Protein AF-A0A2H0QB17-F1 (afdb_monomer)

Foldseek 3Di:
DDPPPDPDAFDFDDFQADPQQVVDDCADDQFGLSLLSSLLSLQQQLAEAVVSNVVSLVSSLVSRCVRDNNVVSVVSSVVVVVQVVDPDDDPCRARNSRRVDHDDRHQHDPVSLVNSLVSHDCVNCVVNSVSNVVSNVVSVVVND

Mean predicted aligned error: 5.19 Å

Secondary structure (DSSP, 8-state):
-------PPPPP-------SSTTS-SEETTEE-HHHHHHHHHHHHH---HHHHHHHHHHHHHHHHHHS-HHHHHHHHHHHHHHHH-SSPPTT--TTGGGT-SS---PPPHHHHHHHHHH--GGGGTT-GGGHHHHHHHHHHHH-

Sequence (144 aa):
MSFSASAESRIFTRAFKTDICTAWPDRLGQYDWSHCCVEHDLYLWAGGEFSQKKAANQRLHACVEKASTKFMADLMVFGIELGGRSPIRLRDKKFANAWGETNTDTKLTEDELFQLIDSLEPSQLAGYEQLMVPFINNLKKINQ

pLDDT: mean 89.37, std 11.91, range [35.5, 98.69]

Solvent-accessible surface area (backbone atoms only — not comparable to full-atom values): 8362 Å² total; per-residue (Å²): 135,82,80,77,78,71,82,78,75,73,64,83,72,41,77,79,76,69,80,43,34,77,99,48,77,44,55,60,92,92,28,59,38,34,69,33,29,42,55,35,44,52,48,30,28,66,39,26,33,60,71,51,57,56,49,35,52,51,50,32,28,58,42,26,26,72,41,59,37,60,68,58,15,55,52,50,50,51,48,51,57,51,50,72,69,43,91,68,75,65,83,86,74,38,50,22,29,25,55,72,50,75,80,62,73,44,71,58,49,73,68,38,50,48,52,54,61,73,62,61,54,64,79,66,33,69,97,47,55,82,50,53,62,61,48,54,54,49,53,54,61,78,58,108

Structure (mmCIF, N/CA/C/O backbone):
data_AF-A0A2H0QB17-F1
#
_entry.id   AF-A0A2H0QB17-F1
#
loop_
_atom_site.group_PDB
_atom_site.id
_atom_site.type_symbol
_atom_site.label_atom_id
_atom_site.label_alt_id
_atom_site.label_comp_id
_atom_site.label_asym_id
_atom_site.label_entity_id
_atom_site.label_seq_id
_atom_site.pdbx_PDB_ins_code
_atom_site.Cartn_x
_atom_site.Cartn_y
_atom_site.Cartn_z
_atom_site.occupancy
_atom_site.B_iso_or_equiv
_atom_site.auth_seq_id
_atom_site.auth_comp_id
_atom_site.auth_asym_id
_atom_site.auth_atom_id
_atom_site.pdbx_PDB_model_num
ATOM 1 N N . MET A 1 1 ? -21.717 10.031 39.242 1.00 35.50 1 MET A N 1
ATOM 2 C CA . MET A 1 1 ? -21.280 8.770 38.612 1.00 35.50 1 MET A CA 1
ATOM 3 C C . MET A 1 1 ? -20.800 9.133 37.222 1.00 35.50 1 MET A C 1
ATOM 5 O O . MET A 1 1 ? -21.623 9.428 36.368 1.00 35.50 1 MET A O 1
ATOM 9 N N . SER A 1 2 ? -19.488 9.271 37.043 1.00 37.69 2 SER A N 1
ATOM 10 C CA . SER A 1 2 ? -18.909 9.584 35.736 1.00 37.69 2 SER A CA 1
ATOM 11 C C . SER A 1 2 ? -18.824 8.287 34.945 1.00 37.69 2 SER A C 1
ATOM 13 O O . SER A 1 2 ? -18.075 7.391 35.325 1.00 37.69 2 SER A O 1
ATOM 15 N N . PHE A 1 3 ? -19.615 8.169 33.882 1.00 45.38 3 PHE A N 1
ATOM 16 C CA . PHE A 1 3 ? -19.394 7.139 32.877 1.00 45.38 3 PHE A CA 1
ATOM 17 C C . PHE A 1 3 ? -18.103 7.503 32.145 1.00 45.38 3 PHE A C 1
ATOM 19 O O . PHE A 1 3 ? -18.056 8.473 31.392 1.00 45.38 3 PHE A O 1
ATOM 26 N N . SER A 1 4 ? -17.035 6.763 32.435 1.00 48.47 4 SER A N 1
ATOM 27 C CA . SER A 1 4 ? -15.855 6.744 31.581 1.00 48.47 4 SER A CA 1
ATOM 28 C C . SER A 1 4 ? -16.295 6.115 30.264 1.00 48.47 4 SER A C 1
ATOM 30 O O . SER A 1 4 ? -16.629 4.932 30.241 1.00 48.47 4 SER A O 1
ATOM 32 N N . ALA A 1 5 ? -16.367 6.906 29.195 1.00 46.75 5 ALA A N 1
ATOM 33 C CA . ALA A 1 5 ? -16.560 6.374 27.857 1.00 46.75 5 ALA A CA 1
ATOM 34 C C . ALA A 1 5 ? -15.322 5.535 27.518 1.00 46.75 5 ALA A C 1
ATOM 36 O O . ALA A 1 5 ? -14.257 6.075 27.224 1.00 46.75 5 ALA A O 1
ATOM 37 N N . SER A 1 6 ? -15.439 4.212 27.631 1.00 55.25 6 SER A N 1
ATOM 38 C CA . SER A 1 6 ? -14.534 3.313 26.922 1.00 55.25 6 SER A CA 1
ATOM 39 C C . SER A 1 6 ? -14.709 3.623 25.442 1.00 55.25 6 SER A C 1
ATOM 41 O O . SER A 1 6 ? -15.840 3.620 24.964 1.00 55.25 6 SER A O 1
ATOM 43 N N . ALA A 1 7 ? -13.630 3.948 24.734 1.00 61.06 7 ALA A N 1
ATOM 44 C CA . ALA A 1 7 ? -13.696 4.108 23.289 1.00 61.06 7 ALA A CA 1
ATOM 45 C C . ALA A 1 7 ? -14.229 2.797 22.686 1.00 61.06 7 ALA A C 1
ATOM 47 O O . ALA A 1 7 ? -13.606 1.750 22.856 1.00 61.06 7 ALA A O 1
ATOM 48 N N . GLU A 1 8 ? -15.416 2.833 22.079 1.00 71.94 8 GLU A N 1
ATOM 49 C CA . GLU A 1 8 ? -15.983 1.674 21.388 1.00 71.94 8 GLU A CA 1
ATOM 50 C C . GLU A 1 8 ? -15.093 1.336 20.185 1.00 71.94 8 GLU A C 1
ATOM 52 O O . GLU A 1 8 ? -14.716 2.219 19.411 1.00 71.94 8 GLU A O 1
ATOM 57 N N . SER A 1 9 ? -14.718 0.063 20.057 1.00 79.19 9 SER A N 1
ATOM 58 C CA . SER A 1 9 ? -13.961 -0.439 18.914 1.00 79.19 9 SER A CA 1
ATOM 59 C C . SER A 1 9 ? -14.832 -0.426 17.656 1.00 79.19 9 SER A C 1
ATOM 61 O O . SER A 1 9 ? -16.035 -0.696 17.700 1.00 79.19 9 SER A O 1
ATOM 63 N N . ARG A 1 10 ? -14.233 -0.096 16.508 1.00 88.69 10 ARG A N 1
ATOM 64 C CA . ARG A 1 10 ? -14.938 -0.127 15.223 1.00 88.69 10 ARG A CA 1
ATOM 65 C C . ARG A 1 10 ? -15.254 -1.560 14.818 1.00 88.69 10 ARG A C 1
ATOM 67 O O . ARG A 1 10 ? -14.542 -2.508 15.155 1.00 88.69 10 ARG A O 1
ATOM 74 N N . ILE A 1 11 ? -16.316 -1.688 14.031 1.00 88.06 11 ILE A N 1
ATOM 75 C CA . ILE A 1 11 ? -16.727 -2.952 13.427 1.00 88.06 11 ILE A CA 1
ATOM 76 C C . ILE A 1 11 ? -16.170 -3.013 12.009 1.00 88.06 11 ILE A C 1
ATOM 78 O O . ILE A 1 11 ? -16.329 -2.082 11.217 1.00 88.06 11 ILE A O 1
ATOM 82 N N . PHE A 1 12 ? -15.531 -4.126 11.682 1.00 89.56 12 PHE A N 1
ATOM 83 C CA . PHE A 1 12 ? -15.095 -4.434 10.330 1.00 89.56 12 PHE A CA 1
ATOM 84 C C . PHE A 1 12 ? -16.279 -4.488 9.347 1.00 89.56 12 PHE A C 1
ATOM 86 O O . PHE A 1 12 ? -17.274 -5.168 9.596 1.00 89.56 12 PHE A O 1
ATOM 93 N N . THR A 1 13 ? -16.182 -3.804 8.201 1.00 91.75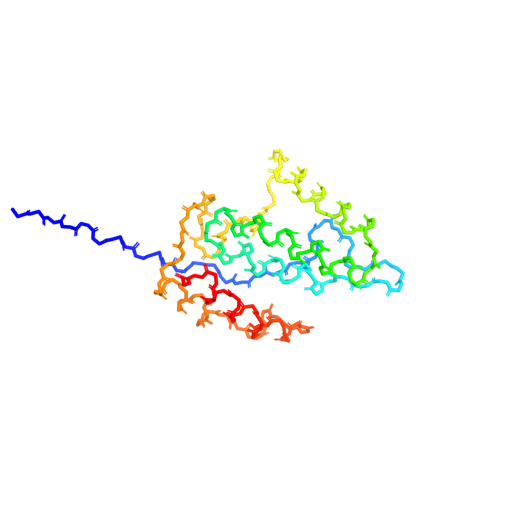 13 THR A N 1
ATOM 94 C CA . THR A 1 13 ? -17.285 -3.742 7.218 1.00 91.75 13 THR A CA 1
ATOM 95 C C . THR A 1 13 ? -16.886 -4.073 5.785 1.00 91.75 13 THR A C 1
ATOM 97 O O . THR A 1 13 ? -17.764 -4.295 4.946 1.00 91.75 13 THR A O 1
ATOM 100 N N . ARG A 1 14 ? -15.586 -4.104 5.460 1.00 91.56 14 ARG A N 1
ATOM 101 C CA . ARG A 1 14 ? -15.120 -4.299 4.080 1.00 91.56 14 ARG A CA 1
ATOM 102 C C . ARG A 1 14 ? -13.971 -5.293 3.981 1.00 91.56 14 ARG A C 1
ATOM 104 O O . ARG A 1 14 ? -12.843 -4.981 4.344 1.00 91.56 14 ARG A O 1
ATOM 111 N N . ALA A 1 15 ? -14.253 -6.438 3.361 1.00 93.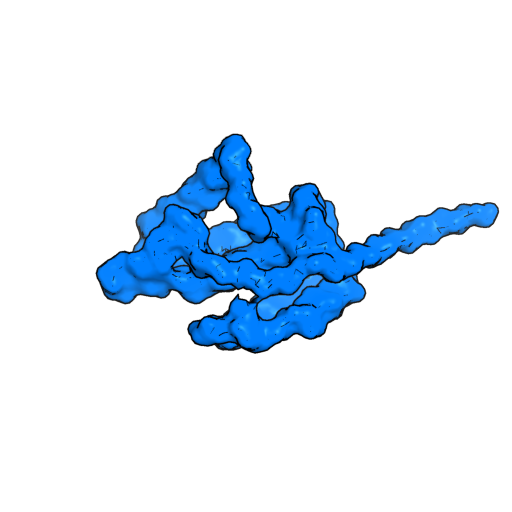06 15 ALA A N 1
ATOM 112 C CA . ALA A 1 15 ? -13.264 -7.422 2.924 1.00 93.06 15 ALA A CA 1
ATOM 113 C C . ALA A 1 15 ? -12.107 -6.787 2.137 1.00 93.06 15 ALA A C 1
ATOM 115 O O . ALA A 1 15 ? -12.341 -5.930 1.277 1.00 93.06 15 ALA A O 1
ATOM 116 N N . 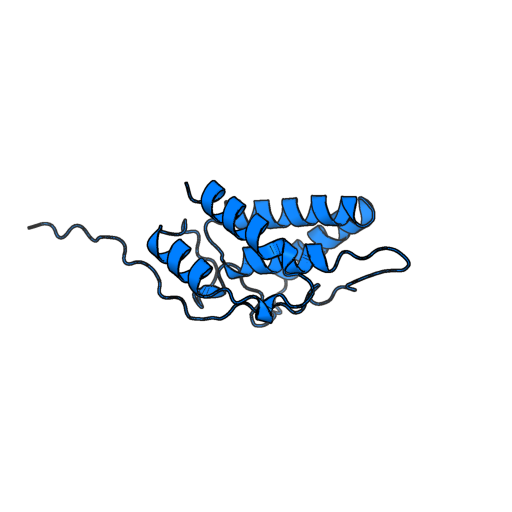PHE A 1 16 ? -10.876 -7.239 2.406 1.00 94.12 16 PHE A N 1
ATOM 117 C CA . PHE A 1 16 ? -9.704 -6.858 1.623 1.00 94.12 16 PHE A CA 1
ATOM 118 C C . PHE A 1 16 ? -9.917 -7.164 0.135 1.00 94.12 16 PHE A C 1
ATOM 120 O O . PHE A 1 16 ? -10.416 -8.230 -0.242 1.00 94.12 16 PHE A O 1
ATOM 127 N N . LYS A 1 17 ? -9.554 -6.204 -0.715 1.00 92.38 17 LYS A N 1
ATOM 128 C CA . LYS A 1 17 ? -9.553 -6.330 -2.173 1.00 92.38 17 LYS A CA 1
ATOM 129 C C . LYS A 1 17 ? -8.400 -5.511 -2.720 1.00 92.38 17 LYS A C 1
ATOM 131 O O . LYS A 1 17 ? -8.227 -4.361 -2.321 1.00 92.38 17 LYS A O 1
ATOM 136 N N . THR A 1 18 ? -7.680 -6.087 -3.669 1.00 93.50 18 THR A N 1
ATOM 137 C CA . THR A 1 18 ? -6.614 -5.407 -4.400 1.00 93.50 18 THR A CA 1
ATOM 138 C C . THR A 1 18 ? -6.909 -5.442 -5.894 1.00 93.50 18 THR A C 1
ATOM 140 O O . THR A 1 18 ? -7.464 -6.413 -6.408 1.00 93.50 18 THR A O 1
ATOM 143 N N . ASP A 1 19 ? -6.570 -4.354 -6.575 1.00 93.69 19 ASP A N 1
ATOM 144 C CA . ASP A 1 19 ? -6.468 -4.283 -8.037 1.00 93.69 19 ASP A CA 1
ATOM 145 C C . ASP A 1 19 ? -4.995 -4.161 -8.466 1.00 93.69 19 ASP A C 1
ATOM 147 O O . ASP A 1 19 ? -4.705 -3.724 -9.576 1.00 93.69 19 ASP A O 1
ATOM 151 N N . ILE A 1 20 ? -4.085 -4.571 -7.572 1.00 94.81 20 ILE A N 1
ATOM 152 C CA . ILE A 1 20 ? -2.635 -4.506 -7.717 1.00 94.81 20 ILE A CA 1
ATOM 153 C C . ILE A 1 20 ? -2.186 -3.043 -7.805 1.00 94.81 20 ILE A C 1
ATOM 155 O O . ILE A 1 20 ? -2.274 -2.334 -6.803 1.00 94.81 20 ILE A O 1
ATOM 159 N N . CYS A 1 21 ? -1.691 -2.564 -8.948 1.00 95.56 21 CYS A N 1
ATOM 160 C CA . CYS A 1 21 ? -1.184 -1.205 -9.071 1.00 95.56 21 CYS A CA 1
ATOM 161 C C . CYS A 1 21 ? -2.234 -0.302 -9.732 1.00 95.56 21 CYS A C 1
ATOM 163 O O . CYS A 1 21 ? -2.217 -0.060 -10.936 1.00 95.56 21 CYS A O 1
ATOM 165 N N . THR A 1 22 ? -3.167 0.231 -8.939 1.00 93.38 22 THR A N 1
ATOM 166 C CA . THR A 1 22 ? -4.258 1.079 -9.444 1.00 93.38 22 THR A CA 1
ATOM 167 C C . THR A 1 22 ? -3.767 2.187 -10.385 1.00 93.38 22 THR A C 1
ATOM 169 O O . THR A 1 22 ? -3.001 3.063 -9.983 1.00 93.38 22 THR A O 1
ATOM 172 N N . ALA A 1 23 ? -4.267 2.191 -11.627 1.00 91.88 23 ALA A N 1
ATOM 173 C CA . ALA A 1 23 ? -3.913 3.168 -12.665 1.00 91.88 23 ALA A CA 1
ATOM 174 C C . ALA A 1 23 ? -2.399 3.274 -12.957 1.00 91.88 23 ALA A C 1
ATOM 176 O O . ALA A 1 23 ? -1.925 4.300 -13.449 1.00 91.88 23 ALA A O 1
ATOM 177 N N . TRP A 1 24 ? -1.651 2.205 -12.687 1.00 95.19 24 TRP A N 1
ATOM 178 C CA . TRP A 1 24 ? -0.227 2.074 -12.962 1.00 95.19 24 TRP A CA 1
ATOM 179 C C . TRP A 1 24 ? 0.037 0.705 -13.607 1.00 95.19 24 TRP A C 1
ATOM 181 O O . TRP A 1 24 ? -0.678 -0.249 -13.320 1.00 95.19 24 TRP A O 1
ATOM 191 N N . PRO A 1 25 ? 1.035 0.549 -14.489 1.00 96.44 25 PRO A N 1
ATOM 192 C CA . PRO A 1 25 ? 1.404 -0.780 -14.966 1.00 96.44 25 PRO A CA 1
ATOM 193 C C . PRO A 1 25 ? 1.883 -1.657 -13.805 1.00 96.4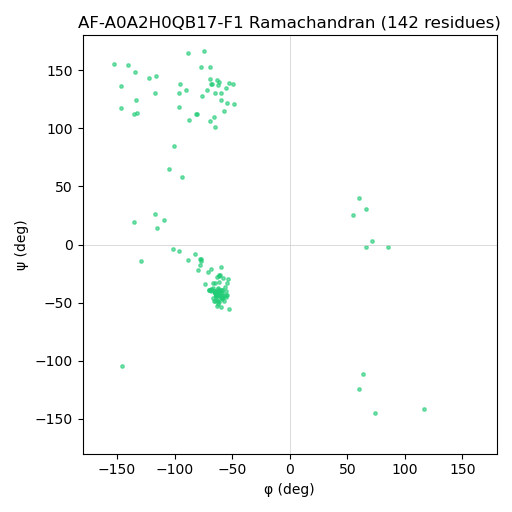4 25 PRO A C 1
ATOM 195 O O . PRO A 1 25 ? 2.688 -1.197 -13.007 1.00 96.44 25 PRO A O 1
ATOM 198 N N . ASP A 1 26 ? 1.482 -2.925 -13.735 1.00 97.44 26 ASP A N 1
ATOM 199 C CA . ASP A 1 26 ? 1.986 -3.850 -12.701 1.00 97.44 26 ASP A CA 1
ATOM 200 C C . ASP A 1 26 ? 3.457 -4.258 -12.928 1.00 97.44 26 ASP A C 1
ATOM 202 O O . ASP A 1 26 ? 4.166 -4.679 -12.012 1.00 97.44 26 ASP A O 1
ATOM 206 N N . ARG A 1 27 ? 3.906 -4.156 -14.185 1.00 97.50 27 ARG A N 1
ATOM 207 C CA . ARG A 1 27 ? 5.225 -4.569 -14.673 1.00 97.50 27 ARG A CA 1
ATOM 208 C C . ARG A 1 27 ? 5.650 -3.745 -15.885 1.00 97.50 27 ARG A C 1
ATOM 210 O O . ARG A 1 27 ? 4.803 -3.263 -16.640 1.00 97.50 27 ARG A O 1
ATOM 217 N N . LEU A 1 28 ? 6.956 -3.639 -16.115 1.00 97.31 28 LEU A N 1
ATOM 218 C CA . LEU A 1 28 ? 7.530 -3.017 -17.311 1.00 97.31 28 LEU A CA 1
ATOM 219 C C . LEU A 1 28 ? 8.832 -3.719 -17.706 1.00 97.31 28 LEU A C 1
ATOM 221 O O . LEU A 1 28 ? 9.815 -3.692 -16.965 1.00 97.31 28 LEU A O 1
ATOM 225 N N . 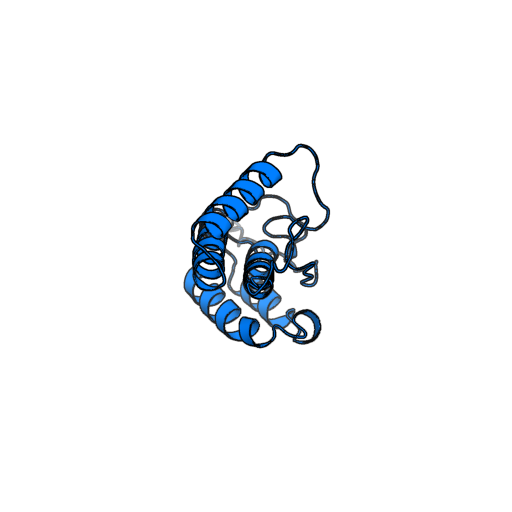GLY A 1 29 ? 8.851 -4.323 -18.896 1.00 96.38 29 GLY A N 1
ATOM 226 C CA . GLY A 1 29 ? 9.986 -5.134 -19.339 1.00 96.38 29 GLY A CA 1
ATOM 227 C C . GLY A 1 29 ? 10.218 -6.310 -18.388 1.00 96.38 29 GLY A C 1
ATOM 228 O O . GLY A 1 29 ? 9.305 -7.093 -18.140 1.00 96.38 29 GLY A O 1
ATOM 229 N N . GLN A 1 30 ? 11.432 -6.416 -17.848 1.00 96.62 30 GLN A N 1
ATOM 230 C CA . GLN A 1 30 ? 11.814 -7.437 -16.869 1.00 96.62 30 GLN A CA 1
ATOM 231 C C . GLN A 1 30 ? 11.426 -7.109 -15.417 1.00 96.62 30 GLN A C 1
ATOM 233 O O . GLN A 1 30 ? 11.613 -7.948 -14.540 1.00 96.62 30 GLN A O 1
ATOM 238 N N . TYR A 1 31 ? 10.952 -5.892 -15.144 1.00 98.25 31 TYR A N 1
ATOM 239 C CA . TYR A 1 31 ? 10.626 -5.454 -13.790 1.00 98.25 31 TYR A CA 1
ATOM 240 C C . TYR A 1 31 ? 9.173 -5.773 -13.442 1.00 98.25 31 TYR A C 1
ATOM 242 O O . TYR A 1 31 ? 8.274 -5.451 -14.218 1.00 98.25 31 TYR A O 1
ATOM 250 N N . ASP A 1 32 ? 8.950 -6.346 -12.259 1.00 98.00 32 ASP A N 1
ATOM 251 C CA . ASP A 1 32 ? 7.625 -6.656 -11.712 1.00 98.00 32 ASP A CA 1
ATOM 252 C C . ASP A 1 32 ? 7.549 -6.181 -10.254 1.00 98.00 32 ASP A C 1
ATOM 254 O O . ASP A 1 32 ? 8.238 -6.698 -9.372 1.00 98.00 32 ASP A O 1
ATOM 258 N N . TRP A 1 33 ? 6.709 -5.179 -10.008 1.00 98.44 33 TRP A N 1
ATOM 259 C CA . TRP A 1 33 ? 6.479 -4.584 -8.688 1.00 98.44 33 TRP A CA 1
ATOM 260 C C . TRP A 1 33 ? 5.046 -4.819 -8.200 1.00 98.44 33 TRP A C 1
ATOM 262 O O . TRP A 1 33 ? 4.612 -4.195 -7.232 1.00 98.44 33 TRP A O 1
ATOM 272 N N . SER A 1 34 ? 4.314 -5.736 -8.836 1.00 98.06 34 SER A N 1
ATOM 273 C CA . SER A 1 34 ? 2.927 -6.048 -8.489 1.00 98.06 34 SER A CA 1
ATOM 274 C C . SER A 1 34 ? 2.768 -6.407 -7.007 1.00 98.06 34 SER A C 1
ATOM 276 O O . SER A 1 34 ? 1.899 -5.874 -6.320 1.00 98.06 34 SER A O 1
ATOM 278 N N . HIS A 1 35 ? 3.687 -7.215 -6.471 1.00 98.12 35 HIS A N 1
ATOM 279 C CA . HIS A 1 35 ? 3.709 -7.592 -5.056 1.00 98.12 35 HIS A CA 1
ATOM 280 C C . HIS A 1 35 ? 3.880 -6.394 -4.109 1.00 98.12 35 HIS A C 1
ATOM 282 O O . HIS A 1 35 ? 3.307 -6.395 -3.022 1.00 98.12 35 HIS A O 1
ATOM 288 N N . CYS A 1 36 ? 4.610 -5.353 -4.523 1.00 98.19 36 CYS A N 1
ATOM 289 C CA . CYS A 1 36 ? 4.766 -4.131 -3.735 1.00 98.19 36 CYS A CA 1
ATOM 290 C C . CYS A 1 36 ? 3.447 -3.355 -3.638 1.00 98.19 36 CYS A C 1
ATOM 292 O O . CYS A 1 36 ? 3.125 -2.809 -2.584 1.00 98.19 36 CYS A O 1
ATOM 294 N N . CYS A 1 37 ? 2.669 -3.324 -4.724 1.00 97.81 37 CYS A N 1
ATOM 295 C CA . CYS A 1 37 ? 1.361 -2.677 -4.735 1.00 97.81 37 CYS A CA 1
ATOM 296 C C . CYS A 1 37 ? 0.332 -3.457 -3.900 1.00 97.81 37 CYS A C 1
ATOM 298 O O . CYS A 1 37 ? -0.424 -2.846 -3.151 1.00 97.81 37 CYS A O 1
ATOM 300 N N . VAL A 1 38 ? 0.351 -4.796 -3.946 1.00 97.62 38 VAL A N 1
ATOM 301 C CA . VAL A 1 38 ? -0.514 -5.632 -3.090 1.00 97.62 38 VAL A CA 1
ATOM 302 C C . VAL A 1 38 ? -0.192 -5.426 -1.608 1.00 97.62 38 VAL A C 1
ATOM 304 O O . VAL A 1 38 ? -1.102 -5.262 -0.795 1.00 97.62 38 VAL A O 1
ATOM 307 N N . GLU A 1 39 ? 1.095 -5.373 -1.245 1.00 97.38 39 GLU A N 1
ATOM 308 C CA . GLU A 1 39 ? 1.502 -5.040 0.123 1.00 97.38 39 GLU A CA 1
ATOM 309 C C . GLU A 1 39 ? 1.016 -3.638 0.531 1.00 97.38 39 GLU A C 1
ATOM 311 O O . GLU A 1 39 ? 0.512 -3.445 1.638 1.00 97.38 39 GLU A O 1
ATOM 316 N N . HIS A 1 40 ? 1.135 -2.647 -0.355 1.00 96.69 40 HIS A N 1
ATOM 317 C CA . HIS A 1 40 ? 0.669 -1.285 -0.087 1.00 96.69 40 HIS A CA 1
ATOM 318 C C . HIS A 1 40 ? -0.848 -1.209 0.122 1.00 96.69 40 HIS A C 1
ATOM 320 O O . HIS A 1 40 ? -1.302 -0.577 1.081 1.00 96.69 40 HIS A O 1
ATOM 326 N N . ASP A 1 41 ? -1.618 -1.913 -0.710 1.00 96.12 41 ASP A N 1
ATOM 327 C CA . ASP A 1 41 ? -3.071 -2.029 -0.594 1.00 96.12 41 ASP A CA 1
ATOM 328 C C . ASP A 1 41 ? -3.486 -2.628 0.761 1.00 96.12 41 ASP A C 1
ATOM 330 O O . ASP A 1 41 ? -4.454 -2.146 1.354 1.00 96.12 41 ASP A O 1
ATOM 334 N N . LEU A 1 42 ? -2.758 -3.623 1.293 1.00 95.81 42 LEU A N 1
ATOM 335 C CA . LEU A 1 42 ? -3.031 -4.196 2.622 1.00 95.81 42 LEU A CA 1
ATOM 336 C C . LEU A 1 42 ? -2.958 -3.129 3.725 1.00 95.81 42 LEU A C 1
ATOM 338 O O . LEU A 1 42 ? -3.852 -3.043 4.570 1.00 95.81 42 LEU A O 1
ATOM 342 N N . TYR A 1 43 ? -1.933 -2.271 3.701 1.00 94.81 43 TYR A N 1
ATOM 343 C CA . TYR A 1 43 ? -1.800 -1.184 4.678 1.00 94.81 43 TYR A CA 1
ATOM 344 C C . TYR A 1 43 ? -2.855 -0.091 4.493 1.00 94.81 43 TYR A C 1
ATOM 346 O O . TYR A 1 43 ? -3.370 0.437 5.480 1.00 94.81 43 TYR A O 1
ATOM 354 N N . LEU A 1 44 ? -3.199 0.260 3.249 1.00 92.75 44 LEU A N 1
ATOM 355 C CA . LEU A 1 44 ? -4.274 1.221 2.998 1.00 92.75 44 LEU A CA 1
ATOM 356 C C . LEU A 1 44 ? -5.629 0.688 3.460 1.00 92.75 44 LEU A C 1
ATOM 358 O O . LEU A 1 44 ? -6.410 1.442 4.041 1.00 92.75 44 LEU A O 1
ATOM 362 N N . TRP A 1 45 ? -5.895 -0.596 3.231 1.00 94.00 45 TRP A N 1
ATOM 363 C CA . TRP A 1 45 ? -7.107 -1.262 3.680 1.00 94.00 45 TRP A CA 1
ATOM 364 C C . TRP A 1 45 ? -7.212 -1.281 5.205 1.00 94.00 45 TRP A C 1
ATOM 366 O O . TRP A 1 45 ? -8.218 -0.798 5.728 1.00 94.00 45 TRP A O 1
ATOM 376 N N . ALA A 1 46 ? -6.178 -1.758 5.906 1.00 93.88 46 ALA A N 1
ATOM 377 C CA . ALA A 1 46 ? -6.175 -1.842 7.367 1.00 93.88 46 ALA A CA 1
ATOM 378 C C . ALA A 1 46 ? -6.311 -0.467 8.039 1.00 93.88 46 ALA A C 1
ATOM 380 O O . ALA A 1 46 ? -7.058 -0.317 9.007 1.00 93.88 46 ALA A O 1
ATOM 381 N N . GLY A 1 47 ? -5.647 0.556 7.493 1.00 91.50 47 GLY A N 1
ATOM 382 C CA . GLY A 1 47 ? -5.667 1.895 8.070 1.00 91.50 47 GLY A CA 1
ATOM 383 C C . GLY A 1 47 ? -4.829 2.008 9.341 1.00 91.50 47 GLY A C 1
ATOM 384 O O . GLY A 1 47 ? -3.772 1.393 9.446 1.00 91.50 47 GLY A O 1
ATOM 385 N N . GLY A 1 48 ? -5.314 2.825 10.277 1.00 87.94 48 GLY A N 1
ATOM 386 C CA . GLY A 1 48 ? -4.659 3.158 11.540 1.00 87.94 48 GLY A CA 1
ATOM 387 C C . GLY A 1 48 ? -4.323 4.649 11.621 1.00 87.94 48 GLY A C 1
ATOM 388 O O . GLY A 1 48 ? -5.105 5.481 11.168 1.00 87.94 48 GLY A O 1
ATOM 389 N N . GLU A 1 49 ? -3.170 5.011 12.179 1.00 89.19 49 GLU A N 1
ATOM 390 C CA . GLU A 1 49 ? -2.741 6.418 12.257 1.00 89.19 49 GLU A CA 1
ATOM 391 C C . GLU A 1 49 ? -2.210 6.930 10.906 1.00 89.19 49 GLU A C 1
ATOM 393 O O . GLU A 1 49 ? -1.630 6.185 10.110 1.00 89.19 49 GLU A O 1
ATOM 398 N N . PHE A 1 50 ? -2.299 8.236 10.643 1.00 85.69 50 PHE A N 1
ATOM 399 C CA . PHE A 1 50 ? -1.754 8.823 9.413 1.00 85.69 50 PHE A CA 1
ATOM 400 C C . PHE A 1 50 ? -0.238 8.643 9.273 1.00 85.69 50 PHE A C 1
ATOM 402 O O . PHE A 1 50 ? 0.280 8.572 8.151 1.00 85.69 50 PHE A O 1
ATOM 409 N N . SER A 1 51 ? 0.482 8.517 10.390 1.00 87.38 51 SER A N 1
ATOM 410 C CA . SER A 1 51 ? 1.901 8.148 10.403 1.00 87.38 51 SER A CA 1
ATOM 411 C C . SER A 1 51 ? 2.143 6.811 9.682 1.00 87.38 51 SER A C 1
ATOM 413 O O . SER A 1 51 ? 3.112 6.672 8.929 1.00 87.38 51 SER A O 1
ATOM 415 N N . GLN A 1 52 ? 1.213 5.860 9.814 1.00 89.44 52 GLN A N 1
ATOM 416 C CA . GLN A 1 52 ? 1.270 4.548 9.179 1.00 89.44 52 GLN A CA 1
ATOM 417 C C . GLN A 1 52 ? 0.988 4.636 7.677 1.00 89.44 52 GLN A C 1
ATOM 419 O O . GLN A 1 52 ? 1.651 3.943 6.907 1.00 89.44 52 GLN A O 1
ATOM 424 N N . LYS A 1 53 ? 0.118 5.554 7.226 1.00 90.38 53 LYS A N 1
ATOM 425 C CA . LYS A 1 53 ? -0.062 5.844 5.790 1.00 90.38 53 LYS A CA 1
ATOM 426 C C . LYS A 1 53 ? 1.242 6.314 5.143 1.00 90.38 53 LYS A C 1
ATOM 428 O O . LYS A 1 53 ? 1.621 5.834 4.075 1.00 90.38 53 LYS A O 1
ATOM 433 N N . LYS A 1 54 ? 1.962 7.231 5.798 1.00 91.56 54 LYS A N 1
ATOM 434 C CA . LYS A 1 54 ? 3.279 7.685 5.320 1.00 91.56 54 LYS A CA 1
ATOM 435 C C . LYS A 1 54 ? 4.287 6.533 5.304 1.00 91.56 54 LYS A C 1
ATOM 437 O O . LYS A 1 54 ? 5.008 6.370 4.322 1.00 91.56 54 LYS A O 1
ATOM 442 N N . ALA A 1 55 ? 4.305 5.714 6.353 1.00 93.31 55 ALA A N 1
ATOM 443 C CA . ALA A 1 55 ? 5.178 4.549 6.426 1.00 93.31 55 ALA A CA 1
ATOM 444 C C . ALA A 1 55 ? 4.842 3.490 5.356 1.00 93.31 55 ALA A C 1
ATOM 446 O O . ALA A 1 55 ? 5.745 2.825 4.855 1.00 93.31 55 ALA A O 1
ATOM 447 N N . ALA A 1 56 ? 3.572 3.336 4.969 1.00 94.25 56 ALA A N 1
ATOM 448 C CA . ALA A 1 56 ? 3.162 2.470 3.864 1.00 94.25 56 ALA A CA 1
ATOM 449 C C . ALA A 1 56 ? 3.734 2.965 2.527 1.00 94.25 56 ALA A C 1
ATOM 451 O O . ALA A 1 56 ? 4.326 2.179 1.793 1.00 94.25 56 ALA A O 1
ATOM 452 N N . ASN A 1 57 ? 3.664 4.273 2.249 1.00 96.00 57 ASN A N 1
ATOM 453 C CA . ASN A 1 57 ? 4.285 4.852 1.050 1.00 96.00 57 ASN A CA 1
ATOM 454 C C . ASN A 1 57 ? 5.815 4.668 1.038 1.00 96.00 57 ASN A C 1
ATOM 456 O O . ASN A 1 57 ? 6.393 4.404 -0.011 1.00 96.00 57 ASN A O 1
ATOM 460 N N . GLN A 1 58 ? 6.478 4.770 2.194 1.00 96.88 58 GLN A N 1
ATOM 461 C CA . GLN A 1 58 ? 7.922 4.521 2.309 1.00 96.88 58 GLN A CA 1
ATOM 462 C C . GLN A 1 58 ? 8.286 3.047 2.082 1.00 96.88 58 GLN A C 1
ATOM 464 O O . GLN A 1 58 ? 9.293 2.760 1.439 1.00 96.88 58 GLN A O 1
ATOM 469 N N . ARG A 1 59 ? 7.469 2.105 2.576 1.00 96.94 59 ARG A N 1
ATOM 470 C CA . ARG A 1 59 ? 7.646 0.670 2.296 1.00 96.94 59 ARG A CA 1
ATOM 471 C C . ARG A 1 59 ? 7.459 0.365 0.814 1.00 96.94 59 ARG A C 1
ATOM 473 O O . ARG A 1 59 ? 8.288 -0.338 0.245 1.00 96.94 59 ARG A O 1
ATOM 480 N N . LEU A 1 60 ? 6.430 0.946 0.191 1.00 98.12 60 LEU A N 1
ATOM 481 C CA . LEU A 1 60 ? 6.209 0.834 -1.249 1.00 98.12 60 LEU A CA 1
ATOM 482 C C . LEU A 1 60 ? 7.429 1.332 -2.025 1.00 98.12 60 LEU A C 1
ATOM 484 O O . LEU A 1 60 ? 7.923 0.618 -2.890 1.00 98.12 60 LEU A O 1
ATOM 488 N N . HIS A 1 61 ? 7.945 2.515 -1.678 1.00 98.62 61 HIS A N 1
ATOM 489 C CA . HIS A 1 61 ? 9.150 3.071 -2.293 1.00 98.62 61 HIS A CA 1
ATOM 490 C C . HIS A 1 61 ? 10.322 2.084 -2.240 1.00 98.62 61 HIS A C 1
ATOM 492 O O . HIS A 1 61 ? 10.839 1.684 -3.281 1.00 98.62 61 HIS A O 1
ATOM 498 N N . ALA A 1 62 ? 10.674 1.616 -1.040 1.00 98.62 62 ALA A N 1
ATOM 499 C CA . ALA A 1 62 ? 11.790 0.695 -0.849 1.00 98.62 62 ALA A CA 1
ATOM 500 C C . ALA A 1 62 ? 11.584 -0.646 -1.580 1.00 98.62 62 ALA A C 1
ATOM 502 O O . ALA A 1 62 ? 12.529 -1.203 -2.143 1.00 98.62 62 ALA A O 1
ATOM 503 N N . CYS A 1 63 ? 10.351 -1.165 -1.597 1.00 98.56 63 CYS A N 1
ATOM 504 C CA . CYS A 1 63 ? 10.008 -2.391 -2.314 1.00 98.56 63 CYS A CA 1
ATOM 505 C C . CYS A 1 63 ? 10.174 -2.217 -3.829 1.00 98.56 63 CYS A C 1
ATOM 507 O O . CYS A 1 63 ? 10.851 -3.020 -4.471 1.00 98.56 63 CYS A O 1
ATOM 509 N N . VAL A 1 64 ? 9.624 -1.141 -4.396 1.00 98.69 64 VAL A N 1
ATOM 510 C CA . VAL A 1 64 ? 9.692 -0.854 -5.836 1.00 98.69 64 VAL A CA 1
ATOM 511 C C . VAL A 1 64 ? 11.125 -0.564 -6.268 1.00 98.69 64 VAL A C 1
ATOM 513 O O . VAL A 1 64 ? 11.530 -1.016 -7.337 1.00 98.69 64 VAL A O 1
ATOM 516 N N . GLU A 1 65 ? 11.917 0.128 -5.446 1.00 98.69 65 GLU A N 1
ATOM 517 C CA . GLU A 1 65 ? 13.333 0.386 -5.728 1.00 98.69 65 GLU A CA 1
ATOM 518 C C . GLU A 1 65 ? 14.108 -0.930 -5.847 1.00 98.69 65 GLU A C 1
ATOM 520 O O . GLU A 1 65 ? 14.887 -1.101 -6.784 1.00 98.69 65 GLU A O 1
ATOM 525 N N . LYS A 1 66 ? 13.828 -1.892 -4.959 1.00 98.56 66 LYS A N 1
ATOM 526 C CA . LYS A 1 66 ? 14.417 -3.235 -5.001 1.00 98.56 66 LYS A CA 1
ATOM 527 C C . LYS A 1 66 ? 13.908 -4.073 -6.180 1.00 98.56 66 LYS A C 1
ATOM 529 O O . LYS A 1 66 ? 14.683 -4.823 -6.766 1.00 98.56 66 LYS A O 1
ATOM 534 N N . ALA A 1 67 ? 12.620 -3.981 -6.501 1.00 98.38 67 ALA A N 1
ATOM 535 C CA . ALA A 1 67 ? 11.989 -4.739 -7.582 1.00 98.38 67 ALA A CA 1
ATOM 536 C C . ALA A 1 67 ? 12.285 -4.162 -8.978 1.00 98.38 67 ALA A C 1
ATOM 538 O O . ALA A 1 67 ? 12.092 -4.840 -9.989 1.00 98.38 67 ALA A O 1
ATOM 539 N N . SER A 1 68 ? 12.727 -2.903 -9.048 1.00 98.38 68 SER A N 1
ATOM 540 C CA . SER A 1 68 ? 12.945 -2.192 -10.302 1.00 98.38 68 SER A CA 1
ATOM 541 C C . SER A 1 68 ? 14.129 -1.224 -10.251 1.00 98.38 68 SER A C 1
ATOM 543 O O . SER A 1 68 ? 15.280 -1.641 -10.350 1.00 98.38 68 SER A O 1
ATOM 545 N N . THR A 1 69 ? 13.857 0.076 -10.162 1.00 98.12 69 THR A N 1
ATOM 546 C CA . THR A 1 69 ? 14.843 1.150 -10.103 1.00 98.12 69 THR A CA 1
ATOM 547 C C . THR A 1 69 ? 14.371 2.210 -9.121 1.00 98.12 69 THR A C 1
ATOM 549 O O . THR A 1 69 ? 13.168 2.424 -8.946 1.00 98.12 69 THR A O 1
ATOM 552 N N . LYS A 1 70 ? 15.318 2.956 -8.550 1.00 98.38 70 LYS A N 1
ATOM 553 C CA . LYS A 1 70 ? 15.001 4.117 -7.714 1.00 98.38 70 LYS A CA 1
ATOM 554 C C . LYS A 1 70 ? 14.109 5.133 -8.439 1.00 98.38 70 LYS A C 1
ATOM 556 O O . LYS A 1 70 ? 13.178 5.662 -7.844 1.00 98.38 70 LYS A O 1
ATOM 561 N N . PHE A 1 71 ? 14.360 5.370 -9.729 1.00 98.12 71 PHE A N 1
ATOM 562 C CA . PHE A 1 71 ? 13.552 6.291 -10.532 1.00 98.12 71 PHE A CA 1
ATOM 563 C C . PHE A 1 71 ? 12.079 5.864 -10.585 1.00 98.12 71 PHE A C 1
ATOM 565 O O . PHE A 1 71 ? 11.197 6.693 -10.377 1.00 98.12 71 PHE A O 1
ATOM 572 N N . MET A 1 72 ? 11.806 4.574 -10.810 1.00 98.25 72 MET A N 1
ATOM 573 C CA . MET A 1 72 ? 10.437 4.049 -10.810 1.00 98.25 72 MET A CA 1
ATOM 574 C C . MET A 1 72 ? 9.778 4.178 -9.430 1.00 98.25 72 MET A C 1
ATOM 576 O O . MET A 1 72 ? 8.615 4.563 -9.346 1.00 98.25 72 MET A O 1
ATOM 580 N N . ALA A 1 73 ? 10.522 3.915 -8.352 1.00 98.44 73 ALA A N 1
ATOM 581 C CA . ALA A 1 73 ? 10.026 4.065 -6.985 1.00 98.44 73 ALA A CA 1
ATOM 582 C C . ALA A 1 73 ? 9.654 5.517 -6.645 1.00 98.44 73 ALA A C 1
ATOM 584 O O . ALA A 1 73 ? 8.560 5.774 -6.138 1.00 98.44 73 ALA A O 1
ATOM 585 N N . ASP A 1 74 ? 10.538 6.467 -6.969 1.00 98.38 74 ASP A N 1
ATOM 586 C CA . ASP A 1 74 ? 10.293 7.902 -6.791 1.00 98.38 74 ASP A CA 1
ATOM 587 C C . ASP A 1 74 ? 9.046 8.336 -7.582 1.00 98.38 74 ASP A C 1
ATOM 589 O O . ASP A 1 74 ? 8.159 9.010 -7.053 1.00 98.38 74 ASP A O 1
ATOM 593 N N . LEU A 1 75 ? 8.960 7.905 -8.845 1.00 98.06 75 LEU A N 1
ATOM 594 C CA . LEU A 1 75 ? 7.874 8.251 -9.754 1.00 98.06 75 LEU A CA 1
ATOM 595 C C . LEU A 1 75 ? 6.520 7.685 -9.287 1.00 98.06 75 LEU A C 1
ATOM 597 O O . LEU A 1 75 ? 5.511 8.391 -9.334 1.00 98.06 75 LEU A O 1
ATOM 601 N N . MET A 1 76 ? 6.494 6.446 -8.794 1.00 97.75 76 MET A N 1
ATOM 602 C CA . MET A 1 76 ? 5.273 5.808 -8.298 1.00 97.75 76 MET A CA 1
ATOM 603 C C . MET A 1 76 ? 4.742 6.489 -7.030 1.00 97.75 76 MET A C 1
ATOM 605 O O . MET A 1 76 ? 3.551 6.796 -6.949 1.00 97.75 76 MET A O 1
ATOM 609 N N . VAL A 1 77 ? 5.609 6.787 -6.053 1.00 97.06 77 VAL A N 1
ATOM 610 C CA . VAL A 1 77 ? 5.185 7.495 -4.832 1.00 97.06 77 VAL A CA 1
ATOM 611 C C . VAL A 1 77 ? 4.703 8.906 -5.148 1.00 97.06 77 VAL A C 1
ATOM 613 O O . VAL A 1 77 ? 3.670 9.328 -4.624 1.00 97.06 77 VAL A O 1
ATOM 616 N N . PHE A 1 78 ? 5.378 9.612 -6.057 1.00 96.56 78 PHE A N 1
ATOM 617 C CA . PHE A 1 78 ? 4.906 10.906 -6.541 1.00 96.56 78 PHE A CA 1
ATOM 618 C C . PHE A 1 78 ? 3.509 10.805 -7.184 1.00 96.56 78 PHE A C 1
ATOM 620 O O . PHE A 1 78 ? 2.633 11.625 -6.900 1.00 96.56 78 PHE A O 1
ATOM 627 N N . GLY A 1 79 ? 3.262 9.759 -7.981 1.00 95.38 79 GLY A N 1
ATOM 628 C CA . GLY A 1 79 ? 1.945 9.456 -8.549 1.00 95.38 79 GLY A CA 1
ATOM 629 C C . GLY A 1 79 ? 0.857 9.256 -7.486 1.00 95.38 79 GLY A C 1
ATOM 630 O O . GLY A 1 79 ? -0.229 9.824 -7.608 1.00 95.38 79 GLY A O 1
ATOM 631 N N . ILE A 1 80 ? 1.154 8.528 -6.405 1.00 93.50 80 ILE A N 1
ATOM 632 C CA . ILE A 1 80 ? 0.231 8.324 -5.272 1.00 93.50 80 ILE A CA 1
ATOM 633 C C . ILE A 1 80 ? -0.096 9.644 -4.570 1.00 93.50 80 ILE A C 1
ATOM 635 O O . ILE A 1 80 ? -1.257 9.903 -4.237 1.00 93.50 80 ILE A O 1
ATOM 639 N N . GLU A 1 81 ? 0.903 10.498 -4.349 1.00 92.19 81 GLU A N 1
ATOM 640 C CA . GLU A 1 81 ? 0.694 11.804 -3.721 1.00 92.19 81 GLU A CA 1
ATOM 641 C C . GLU A 1 81 ? -0.192 12.716 -4.575 1.00 92.19 81 GLU A C 1
ATOM 643 O O . GLU A 1 81 ? -1.114 13.349 -4.048 1.00 92.19 81 GLU A O 1
ATOM 648 N N . LEU A 1 82 ? 0.037 12.752 -5.892 1.00 92.44 82 LEU A N 1
ATOM 649 C CA . LEU A 1 82 ? -0.815 13.486 -6.828 1.00 92.44 82 LEU A CA 1
ATOM 650 C C . LEU A 1 82 ? -2.234 12.908 -6.882 1.00 92.44 82 LEU A C 1
ATOM 652 O O . LEU A 1 82 ? -3.205 13.663 -6.799 1.00 92.44 82 LEU A O 1
ATOM 656 N N . GLY A 1 83 ? -2.369 11.582 -6.945 1.00 89.25 83 GLY A N 1
ATOM 657 C CA . GLY A 1 83 ? -3.660 10.893 -6.919 1.00 89.25 83 GLY A CA 1
ATOM 658 C C . GLY A 1 83 ? -4.459 11.198 -5.650 1.00 89.25 83 GLY A C 1
ATOM 659 O O . GLY A 1 83 ? -5.659 11.460 -5.715 1.00 89.25 83 GLY A O 1
ATOM 660 N N . GLY A 1 84 ? -3.792 11.283 -4.496 1.00 85.88 84 GLY A N 1
ATOM 661 C CA . GLY A 1 84 ? -4.414 11.675 -3.229 1.00 85.88 84 GLY A CA 1
ATOM 662 C C . GLY A 1 84 ? -4.969 13.107 -3.211 1.00 85.88 84 GLY A C 1
ATOM 663 O O . GLY A 1 84 ? -5.941 13.372 -2.492 1.00 85.88 84 GLY A O 1
ATOM 664 N N . ARG A 1 85 ? -4.386 14.014 -4.011 1.00 87.69 85 ARG A N 1
ATOM 665 C CA . ARG A 1 85 ? -4.821 15.416 -4.182 1.00 87.69 85 ARG A CA 1
ATOM 666 C C . ARG A 1 85 ? -5.864 15.599 -5.287 1.00 87.69 85 ARG A C 1
ATOM 668 O O . ARG A 1 85 ? -6.483 16.658 -5.354 1.00 87.69 85 ARG A O 1
ATOM 675 N N . SER A 1 86 ? -6.064 14.594 -6.136 1.00 87.31 86 SER A N 1
ATOM 676 C CA . SER A 1 86 ? -7.046 14.644 -7.216 1.00 87.31 86 SER A CA 1
ATOM 677 C C . SER A 1 86 ? -8.473 14.811 -6.672 1.00 87.31 86 SER A C 1
ATOM 679 O O . SER A 1 86 ? -8.836 14.163 -5.682 1.00 87.31 86 SER A O 1
ATOM 681 N N . PRO A 1 87 ? -9.323 15.630 -7.324 1.00 85.56 87 PRO A N 1
ATOM 682 C CA . PRO A 1 87 ? -10.749 15.682 -7.009 1.00 85.56 87 PRO A CA 1
ATOM 683 C C . PRO A 1 87 ? -11.477 14.385 -7.404 1.00 85.56 87 PRO A C 1
ATOM 685 O O . PRO A 1 87 ? -12.541 14.0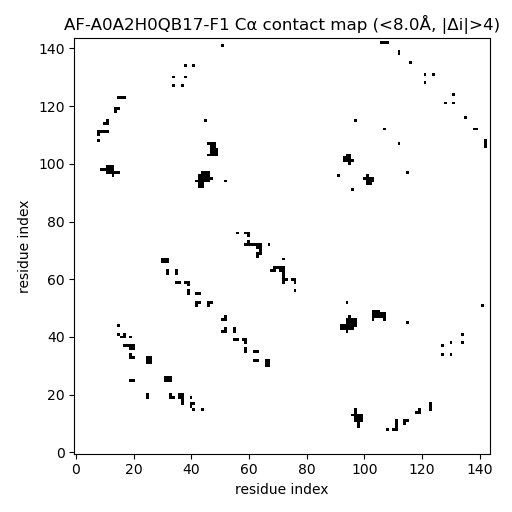87 -6.863 1.00 85.56 87 PRO A O 1
ATOM 688 N N . ILE A 1 88 ? -10.904 13.592 -8.317 1.00 85.12 88 ILE A N 1
ATOM 689 C CA . ILE A 1 88 ? -11.449 12.298 -8.734 1.00 85.12 88 ILE A CA 1
ATOM 690 C C . ILE A 1 88 ? -11.052 11.251 -7.691 1.00 85.12 88 ILE A C 1
ATOM 692 O O . ILE A 1 88 ? -9.879 10.910 -7.546 1.00 85.12 88 ILE A O 1
ATOM 696 N N . ARG A 1 89 ? -12.040 10.729 -6.960 1.00 82.50 89 ARG A N 1
ATOM 697 C CA . ARG A 1 89 ? -11.839 9.688 -5.945 1.00 82.50 89 ARG A CA 1
ATOM 698 C C . ARG A 1 89 ? -12.121 8.314 -6.541 1.00 82.50 89 ARG A C 1
ATOM 700 O O . ARG A 1 89 ? -13.252 8.031 -6.929 1.00 82.50 89 ARG A O 1
ATOM 707 N N . LEU A 1 90 ? -11.110 7.452 -6.563 1.00 84.38 90 LEU A N 1
ATOM 708 C CA . LEU A 1 90 ? -11.291 6.046 -6.916 1.00 84.38 90 LEU A CA 1
ATOM 709 C C . LEU A 1 90 ? -12.018 5.323 -5.777 1.00 84.38 90 LEU A C 1
ATOM 711 O O . LEU A 1 90 ? -11.705 5.511 -4.596 1.00 84.38 90 LEU A O 1
ATOM 715 N N . ARG A 1 91 ? -13.038 4.532 -6.130 1.00 74.25 91 ARG A N 1
ATOM 716 C CA . ARG A 1 91 ? -13.817 3.769 -5.150 1.00 74.25 91 ARG A CA 1
ATOM 717 C C . ARG A 1 91 ? -12.900 2.754 -4.470 1.00 74.25 91 ARG A C 1
ATOM 719 O O . ARG A 1 91 ? -12.024 2.195 -5.112 1.00 74.25 91 ARG A O 1
ATOM 726 N N . ASP A 1 92 ? -13.086 2.555 -3.168 1.00 78.94 92 ASP A N 1
ATOM 727 C CA . ASP A 1 92 ? -12.361 1.564 -2.357 1.00 78.94 92 ASP A CA 1
ATOM 728 C C . ASP A 1 92 ? -10.841 1.816 -2.181 1.00 78.94 92 ASP A C 1
ATOM 730 O O . ASP A 1 92 ? -10.198 1.143 -1.382 1.00 78.94 92 ASP A O 1
ATOM 734 N N . LYS A 1 93 ? -10.282 2.871 -2.795 1.00 84.19 93 LYS A N 1
ATOM 735 C CA . LYS A 1 93 ? -8.890 3.331 -2.610 1.00 84.19 93 LYS A CA 1
ATOM 736 C C . LYS A 1 93 ? -8.781 4.411 -1.544 1.00 84.19 93 LYS A C 1
ATOM 738 O O . LYS A 1 93 ? -8.359 5.545 -1.779 1.00 84.19 93 LYS A O 1
ATOM 743 N N . LYS A 1 94 ? -9.238 4.049 -0.348 1.00 86.62 94 LYS A N 1
ATOM 744 C CA . LYS A 1 94 ? -9.256 4.907 0.837 1.00 86.62 94 LYS A CA 1
ATOM 745 C C . LYS A 1 94 ? -8.348 4.316 1.903 1.00 86.62 94 LYS A C 1
ATOM 747 O O . LYS A 1 94 ? -8.270 3.104 2.051 1.00 86.62 94 LYS A O 1
ATOM 752 N N . PHE A 1 95 ? -7.686 5.187 2.652 1.00 90.12 95 PHE A N 1
ATOM 753 C CA . PHE A 1 95 ? -7.010 4.762 3.869 1.00 90.12 95 PHE A CA 1
ATOM 754 C C . PHE A 1 95 ? -8.061 4.367 4.912 1.00 90.12 95 PHE A C 1
ATOM 756 O O . PHE A 1 95 ? -9.056 5.084 5.039 1.00 90.12 95 PHE A O 1
ATOM 763 N N . ALA A 1 96 ? -7.825 3.266 5.628 1.00 91.75 96 ALA A N 1
ATOM 764 C CA . ALA A 1 96 ? -8.758 2.674 6.586 1.00 91.75 96 ALA A CA 1
ATOM 765 C C . ALA A 1 96 ? -10.044 2.123 5.932 1.00 91.75 96 ALA A C 1
ATOM 767 O O . ALA A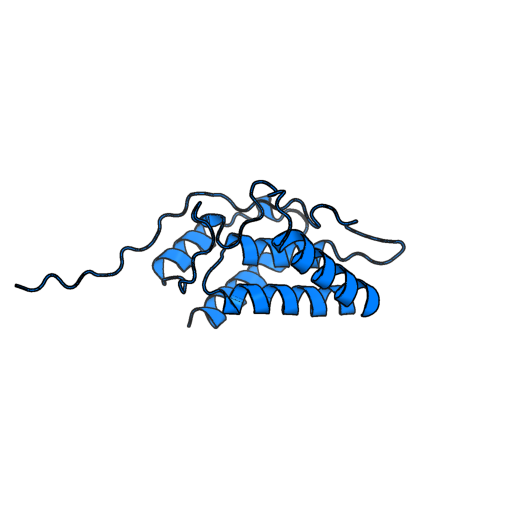 1 96 ? -11.115 2.111 6.539 1.00 91.75 96 ALA A O 1
ATOM 768 N N . ASN A 1 97 ? -9.954 1.650 4.679 1.00 91.69 97 ASN A N 1
ATOM 769 C CA . ASN A 1 97 ? -11.120 1.155 3.941 1.00 91.69 97 ASN A CA 1
ATOM 770 C C . ASN A 1 97 ? -11.808 -0.044 4.621 1.00 91.69 97 ASN A C 1
ATOM 772 O O . ASN A 1 97 ? -13.011 -0.190 4.445 1.00 91.69 97 ASN A O 1
ATOM 776 N N . ALA A 1 98 ? -11.110 -0.861 5.420 1.00 92.81 98 ALA A N 1
ATOM 777 C CA . ALA A 1 98 ? -11.700 -1.987 6.161 1.00 92.81 98 ALA A CA 1
ATOM 778 C C . ALA A 1 98 ? -12.905 -1.591 7.038 1.00 92.81 98 ALA A C 1
ATOM 780 O O . ALA A 1 98 ? -13.828 -2.384 7.233 1.00 92.81 98 ALA A O 1
ATOM 781 N N . TRP A 1 99 ? -12.914 -0.345 7.512 1.00 90.88 99 TRP A N 1
ATOM 782 C CA . TRP A 1 99 ? -13.902 0.203 8.443 1.00 90.88 99 TRP A CA 1
ATOM 783 C C . TRP A 1 99 ? -15.025 0.968 7.734 1.00 90.88 99 TRP A C 1
ATOM 785 O O . TRP A 1 99 ? -15.985 1.393 8.365 1.00 90.88 99 TRP A O 1
ATOM 795 N N . GLY A 1 100 ? -14.932 1.161 6.413 1.00 83.19 100 GLY A N 1
ATOM 796 C CA . GLY A 1 100 ? -15.889 1.969 5.648 1.00 83.19 100 GLY A CA 1
ATOM 797 C C . GLY A 1 100 ? -15.792 3.478 5.909 1.00 83.19 100 GLY A C 1
ATOM 798 O O . GLY A 1 100 ? -16.555 4.253 5.328 1.00 83.19 100 GLY A O 1
ATOM 799 N N . GLU A 1 101 ? -14.834 3.901 6.730 1.00 70.38 101 GLU A N 1
ATOM 800 C CA . GLU A 1 101 ? -14.594 5.289 7.103 1.00 70.38 101 GLU A CA 1
ATOM 801 C C . GLU A 1 101 ? -13.640 5.982 6.113 1.00 70.38 101 GLU A C 1
ATOM 803 O O . GLU A 1 101 ? -12.972 5.361 5.282 1.00 70.38 101 GLU A O 1
ATOM 808 N N . THR A 1 102 ? -13.588 7.313 6.164 1.00 62.84 102 THR A N 1
ATOM 809 C CA . THR A 1 102 ? -12.595 8.111 5.432 1.00 62.84 102 THR A CA 1
ATOM 810 C C . THR A 1 102 ? -11.724 8.864 6.418 1.00 62.84 102 THR A C 1
ATOM 812 O O . THR A 1 102 ? -12.264 9.612 7.227 1.00 62.84 102 THR A O 1
ATOM 815 N N . ASN A 1 103 ? -10.400 8.785 6.255 1.00 58.84 103 ASN A N 1
ATOM 816 C CA . ASN A 1 103 ? -9.445 9.675 6.926 1.00 58.84 103 ASN A CA 1
ATOM 817 C C . ASN A 1 103 ? -9.485 9.606 8.462 1.00 58.84 103 ASN A C 1
ATOM 819 O O . ASN A 1 103 ? -9.376 10.637 9.122 1.00 58.84 103 ASN A O 1
ATOM 823 N N . THR A 1 104 ? -9.633 8.412 9.032 1.00 68.06 104 THR A N 1
ATOM 824 C CA . THR A 1 104 ? -9.460 8.242 10.476 1.00 68.06 104 THR A CA 1
ATOM 825 C C . THR A 1 104 ? -7.987 8.250 10.831 1.00 68.06 104 THR A C 1
ATOM 827 O O . THR A 1 104 ? -7.213 7.501 10.239 1.00 68.06 104 THR A O 1
ATOM 830 N N . ASP A 1 105 ? -7.629 9.096 11.791 1.00 77.81 105 ASP A N 1
ATOM 831 C CA . ASP A 1 105 ? -6.301 9.159 12.397 1.00 77.81 105 ASP A CA 1
ATOM 832 C C . ASP A 1 105 ? -6.360 8.530 13.786 1.00 77.81 105 ASP A C 1
ATOM 834 O O . ASP A 1 105 ? -6.286 9.207 14.810 1.00 77.81 105 ASP A O 1
ATOM 838 N N . THR A 1 106 ? -6.639 7.233 13.819 1.00 82.25 106 THR A N 1
ATOM 839 C CA . THR A 1 106 ? -6.805 6.501 15.071 1.00 82.25 106 THR A CA 1
ATOM 840 C C . THR A 1 106 ? -6.032 5.205 15.002 1.00 82.25 106 THR A C 1
ATOM 842 O O . THR A 1 106 ? -6.236 4.384 14.104 1.00 82.25 106 THR A O 1
ATOM 845 N N . LYS A 1 107 ? -5.144 5.025 15.982 1.00 89.25 107 LYS A N 1
ATOM 846 C CA . LYS A 1 107 ? -4.461 3.758 16.226 1.00 89.25 107 LYS A CA 1
ATOM 847 C C . LYS A 1 107 ? -5.500 2.643 16.347 1.00 89.25 107 LYS A C 1
ATOM 849 O O . LYS A 1 107 ? -6.560 2.852 16.939 1.00 89.25 107 LYS A O 1
ATOM 854 N N . LEU A 1 108 ? -5.200 1.487 15.761 1.00 90.62 108 LEU A N 1
ATOM 855 C CA . LEU A 1 108 ? -6.092 0.340 15.843 1.00 90.62 108 LEU A CA 1
ATOM 856 C C . LEU A 1 108 ? -6.129 -0.157 17.291 1.00 90.62 108 LEU A C 1
ATOM 858 O O . LEU A 1 108 ? -5.096 -0.234 17.958 1.00 90.62 108 LEU A O 1
ATOM 862 N N . THR A 1 109 ? -7.302 -0.512 17.794 1.00 91.31 109 THR A N 1
ATOM 863 C CA . THR A 1 109 ? -7.390 -1.226 19.078 1.00 91.31 109 THR A CA 1
ATOM 864 C C . THR A 1 109 ? -6.950 -2.686 18.915 1.00 91.31 109 THR A C 1
ATOM 866 O O . THR A 1 109 ? -6.808 -3.183 17.795 1.00 91.31 109 THR A O 1
ATOM 869 N N . GLU A 1 110 ? -6.716 -3.397 20.021 1.00 91.19 110 GLU A N 1
ATOM 870 C CA . GLU A 1 110 ? -6.421 -4.838 19.963 1.00 91.19 110 GLU A CA 1
ATOM 871 C C . GLU A 1 110 ? -7.580 -5.629 19.333 1.00 91.19 110 GLU A C 1
ATOM 873 O O . GLU A 1 110 ? -7.336 -6.504 18.500 1.00 91.19 110 GLU A O 1
ATOM 878 N N . ASP A 1 111 ? -8.826 -5.259 19.643 1.00 92.00 111 ASP A N 1
ATOM 879 C CA . ASP A 1 111 ? -10.029 -5.868 19.064 1.00 92.00 111 ASP A CA 1
ATOM 880 C C . ASP A 1 111 ? -10.138 -5.604 17.556 1.00 92.00 111 ASP A C 1
ATOM 882 O O . ASP A 1 111 ? -10.474 -6.500 16.784 1.00 92.00 111 ASP A O 1
ATOM 886 N N . GLU A 1 112 ? -9.840 -4.381 17.111 1.00 93.25 112 GLU A N 1
ATOM 887 C CA . GLU A 1 112 ? -9.817 -4.028 15.685 1.00 93.25 112 GLU A CA 1
ATOM 888 C C . GLU A 1 112 ? -8.720 -4.793 14.936 1.00 93.25 112 GLU A C 1
AT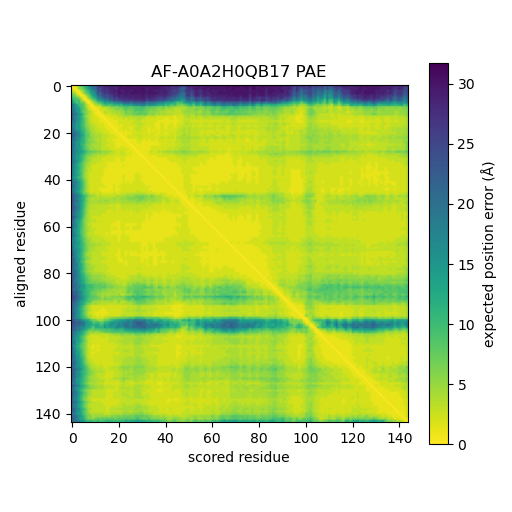OM 890 O O . GLU A 1 112 ? -8.939 -5.306 13.838 1.00 93.25 112 GLU A O 1
ATOM 895 N N . LEU A 1 113 ? -7.537 -4.914 15.542 1.00 93.25 113 LEU A N 1
ATOM 896 C CA . LEU A 1 113 ? -6.444 -5.696 14.981 1.00 93.25 113 LEU A CA 1
ATOM 897 C C . LEU A 1 113 ? -6.822 -7.178 14.859 1.00 93.25 113 LEU A C 1
ATOM 899 O O . LEU A 1 113 ? -6.521 -7.799 13.839 1.00 93.25 113 LEU A O 1
ATOM 903 N N . PHE A 1 114 ? -7.493 -7.736 15.870 1.00 93.25 114 PHE A N 1
ATOM 904 C CA . PHE A 1 114 ? -8.001 -9.104 15.829 1.00 93.25 114 PHE A CA 1
ATOM 905 C C . PHE A 1 114 ? -9.031 -9.286 14.707 1.00 93.25 114 PHE A C 1
ATOM 907 O O . PHE A 1 114 ? -8.860 -10.185 13.889 1.00 93.25 114 PHE A O 1
ATOM 914 N N . GLN A 1 115 ? -10.026 -8.395 14.603 1.00 94.31 115 GLN A N 1
ATOM 915 C CA . GLN A 1 115 ? -11.026 -8.421 13.527 1.00 94.31 115 GLN A CA 1
ATOM 916 C C . GLN A 1 115 ? -10.383 -8.388 12.132 1.00 94.31 115 GLN A C 1
ATOM 918 O O . GLN A 1 115 ? -10.769 -9.164 11.261 1.00 94.31 115 GLN A O 1
ATOM 923 N N . LEU A 1 116 ? -9.385 -7.522 11.909 1.00 94.00 116 LEU A N 1
ATOM 924 C CA . LEU A 1 116 ? -8.680 -7.453 10.625 1.00 94.00 116 LEU A CA 1
ATOM 925 C C . LEU A 1 116 ? -7.983 -8.767 10.284 1.00 94.00 116 LEU A C 1
ATOM 927 O O . LEU A 1 116 ? -8.131 -9.259 9.167 1.00 94.00 116 LEU A O 1
ATOM 931 N N . ILE A 1 117 ? -7.217 -9.312 11.231 1.00 93.56 117 ILE A N 1
ATOM 932 C CA . ILE A 1 117 ? -6.440 -10.536 11.021 1.00 93.56 117 ILE A CA 1
ATOM 933 C C . ILE A 1 117 ? -7.368 -11.726 10.768 1.00 93.56 117 ILE A C 1
ATOM 935 O O . ILE A 1 117 ? -7.099 -12.499 9.855 1.00 93.56 117 ILE A O 1
ATOM 939 N N . ASP A 1 118 ? -8.448 -11.848 11.540 1.00 94.06 118 ASP A N 1
ATOM 940 C CA . ASP A 1 118 ? -9.437 -12.923 11.401 1.00 94.06 118 ASP A CA 1
ATOM 941 C C . ASP A 1 118 ? -10.209 -12.829 10.074 1.00 94.06 118 ASP A C 1
ATOM 943 O O . ASP A 1 118 ? -10.521 -13.840 9.459 1.00 94.06 118 ASP A O 1
ATOM 947 N N . SER A 1 119 ? -10.448 -11.610 9.576 1.00 92.69 119 SER A N 1
ATOM 948 C CA . SER A 1 119 ? -11.146 -11.384 8.302 1.00 92.69 119 SER A CA 1
ATOM 949 C C . SER A 1 119 ? -10.301 -11.618 7.042 1.00 92.69 119 SER A C 1
ATOM 951 O O . SER A 1 119 ? -10.845 -11.580 5.934 1.00 92.69 119 SER A O 1
ATOM 953 N N . LEU A 1 120 ? -8.977 -11.757 7.181 1.00 92.38 120 LEU A N 1
ATOM 954 C CA . LEU A 1 120 ? -8.063 -11.817 6.045 1.00 92.38 120 LEU A CA 1
ATOM 955 C C . LEU A 1 120 ? -7.925 -13.255 5.540 1.00 92.38 120 LEU A C 1
ATOM 957 O O . LEU A 1 120 ? -7.243 -14.085 6.137 1.00 92.38 120 LEU A O 1
ATOM 961 N N . GLU A 1 121 ? -8.523 -13.525 4.386 1.00 89.81 121 GLU A N 1
ATOM 962 C CA . GLU A 1 121 ? -8.544 -14.847 3.771 1.00 89.81 121 GLU A CA 1
ATOM 963 C C . GLU A 1 121 ? -7.415 -15.011 2.737 1.00 89.81 121 GLU A C 1
ATOM 965 O O . GLU A 1 121 ? -7.222 -14.129 1.891 1.00 89.81 121 GLU A O 1
ATOM 970 N N . PRO A 1 122 ? -6.720 -16.169 2.687 1.00 86.81 122 PRO A N 1
ATOM 971 C CA . PRO A 1 122 ? -5.664 -16.421 1.701 1.00 86.81 122 PRO A CA 1
ATOM 972 C C . PRO A 1 122 ? -6.117 -16.227 0.249 1.00 86.81 122 PRO A C 1
ATOM 974 O O . PRO A 1 122 ? -5.352 -15.757 -0.587 1.00 86.81 122 PRO A O 1
ATOM 977 N N . SER A 1 123 ? -7.384 -16.534 -0.048 1.00 89.19 123 SER A N 1
ATOM 978 C CA . SER A 1 123 ? -7.964 -16.391 -1.391 1.00 89.19 123 SER A CA 1
ATOM 979 C C . SER A 1 123 ? -7.968 -14.948 -1.915 1.00 89.19 123 SER A C 1
ATOM 981 O O . SER A 1 123 ? -7.922 -14.739 -3.126 1.00 89.19 123 SER A O 1
ATOM 983 N N . GLN A 1 124 ? -7.976 -13.948 -1.028 1.00 89.81 124 GLN A N 1
ATOM 984 C CA . GLN A 1 124 ? -7.912 -12.526 -1.393 1.00 89.81 124 GLN A CA 1
ATOM 985 C C . GLN A 1 124 ? -6.495 -12.087 -1.791 1.00 89.81 124 GLN A C 1
ATOM 987 O O . GLN A 1 124 ? -6.321 -11.013 -2.366 1.00 89.81 124 GLN A O 1
ATOM 992 N N . LEU A 1 125 ? -5.497 -12.918 -1.484 1.00 91.38 125 LEU A N 1
ATOM 993 C CA . LEU A 1 125 ? -4.079 -12.738 -1.778 1.00 91.38 125 LEU A CA 1
ATOM 994 C C . LEU A 1 125 ? -3.561 -13.843 -2.709 1.00 91.38 125 LEU A C 1
ATOM 996 O O . LEU A 1 125 ? -2.377 -14.158 -2.667 1.00 91.38 125 LEU A O 1
ATOM 1000 N N . ALA A 1 126 ? -4.421 -14.443 -3.537 1.00 91.88 126 ALA A N 1
ATOM 1001 C CA . ALA A 1 126 ? -4.010 -15.506 -4.451 1.00 91.88 126 ALA A CA 1
ATOM 1002 C C . ALA A 1 126 ? -2.827 -15.060 -5.341 1.00 91.88 126 ALA A C 1
ATOM 1004 O O . ALA A 1 126 ? -2.930 -14.063 -6.057 1.00 91.88 126 ALA A O 1
ATOM 1005 N N . GLY A 1 127 ? -1.703 -15.784 -5.291 1.00 93.19 127 GLY A N 1
ATOM 1006 C CA . GLY A 1 127 ? -0.442 -15.429 -5.966 1.00 93.19 127 GLY A CA 1
ATOM 1007 C C . GLY A 1 127 ? 0.478 -14.469 -5.190 1.00 93.19 127 GLY A C 1
ATOM 1008 O O . GLY A 1 127 ? 1.580 -14.158 -5.651 1.00 93.19 127 GLY A O 1
ATOM 1009 N N . TYR A 1 128 ? 0.044 -14.010 -4.018 1.00 95.19 128 TYR A N 1
ATOM 1010 C CA . TYR A 1 128 ? 0.750 -13.102 -3.113 1.00 95.19 128 TYR A CA 1
ATOM 1011 C C . TYR A 1 128 ? 0.662 -13.557 -1.646 1.00 95.19 128 TYR A C 1
ATOM 1013 O O . TYR A 1 128 ? 0.885 -12.766 -0.727 1.00 95.19 128 TYR A O 1
ATOM 1021 N N . GLU A 1 129 ? 0.351 -14.830 -1.397 1.00 93.44 129 GLU A N 1
ATOM 1022 C CA . GLU A 1 129 ? 0.102 -15.397 -0.069 1.00 93.44 129 GLU A CA 1
ATOM 1023 C C . GLU A 1 129 ? 1.302 -15.208 0.871 1.00 93.44 129 GLU A C 1
ATOM 1025 O O . GLU A 1 129 ? 1.139 -15.033 2.082 1.00 93.44 129 GLU A O 1
ATOM 1030 N N . GLN A 1 130 ? 2.515 -15.151 0.311 1.00 92.25 130 GLN A N 1
ATOM 1031 C CA . GLN A 1 130 ? 3.754 -14.875 1.037 1.00 92.25 130 GLN A CA 1
ATOM 1032 C C . GLN A 1 130 ? 3.775 -13.511 1.745 1.00 92.25 130 GLN A C 1
ATOM 1034 O O . GLN A 1 130 ? 4.587 -13.318 2.649 1.00 92.25 130 GLN A O 1
ATOM 1039 N N . LEU A 1 131 ? 2.911 -12.564 1.360 1.00 94.06 131 LEU A N 1
ATOM 1040 C CA . LEU A 1 131 ? 2.827 -11.235 1.976 1.00 94.06 131 LEU A CA 1
ATOM 1041 C C . LEU A 1 131 ? 2.040 -11.237 3.291 1.00 94.06 131 LEU A C 1
ATOM 1043 O O . LEU A 1 131 ? 2.244 -10.357 4.126 1.00 94.06 131 LEU A O 1
ATOM 1047 N N . MET A 1 132 ? 1.176 -12.232 3.506 1.00 92.19 132 MET A N 1
ATOM 1048 C CA . MET A 1 132 ? 0.223 -12.251 4.617 1.00 92.19 132 MET A CA 1
ATOM 1049 C C . MET A 1 132 ? 0.916 -12.251 5.984 1.00 92.19 132 MET A C 1
ATOM 1051 O O . MET A 1 132 ? 0.634 -11.408 6.835 1.00 92.19 132 MET A O 1
ATOM 1055 N N . VAL A 1 133 ? 1.866 -13.165 6.196 1.00 92.44 133 VAL A N 1
ATOM 1056 C CA . VAL A 1 133 ? 2.571 -13.289 7.482 1.00 92.44 133 VAL A CA 1
ATOM 1057 C C . VAL A 1 133 ? 3.438 -12.054 7.785 1.00 92.44 133 VAL A C 1
ATOM 1059 O O . VAL A 1 133 ? 3.317 -11.515 8.890 1.00 92.44 133 VAL A O 1
ATOM 1062 N N . PRO A 1 134 ? 4.280 -11.548 6.855 1.00 94.19 134 PRO A N 1
ATOM 1063 C CA . PRO A 1 134 ? 5.009 -10.294 7.055 1.00 94.19 134 PRO A CA 1
ATOM 1064 C C . PRO A 1 134 ? 4.098 -9.108 7.377 1.00 94.19 134 PRO A C 1
ATOM 1066 O O . PRO A 1 134 ? 4.399 -8.347 8.300 1.00 94.19 134 PRO A O 1
ATOM 1069 N N . PHE A 1 135 ? 2.974 -8.983 6.666 1.00 94.38 135 PHE A N 1
ATOM 1070 C CA . PHE A 1 135 ? 1.987 -7.937 6.904 1.00 94.38 135 PHE A CA 1
ATOM 1071 C C . PHE A 1 135 ? 1.427 -8.010 8.329 1.00 94.38 135 PHE A C 1
ATOM 1073 O O . PHE A 1 135 ? 1.544 -7.034 9.068 1.00 94.38 135 PHE A O 1
ATOM 1080 N N . ILE A 1 136 ? 0.913 -9.170 8.757 1.00 93.44 136 ILE A N 1
ATOM 1081 C CA . ILE A 1 136 ? 0.345 -9.366 10.103 1.00 93.44 136 ILE A CA 1
ATOM 1082 C C . ILE A 1 136 ? 1.375 -9.048 11.193 1.00 93.44 136 ILE A C 1
ATOM 1084 O O . ILE A 1 136 ? 1.070 -8.352 12.164 1.00 93.44 136 ILE A O 1
ATOM 1088 N N . ASN A 1 137 ? 2.609 -9.534 11.040 1.00 94.00 137 ASN A N 1
ATOM 1089 C CA . ASN A 1 137 ? 3.669 -9.303 12.020 1.00 94.00 137 ASN A CA 1
ATOM 1090 C C . ASN A 1 137 ? 4.035 -7.819 12.128 1.00 94.00 137 ASN A C 1
ATOM 1092 O O . ASN A 1 137 ? 4.206 -7.299 13.232 1.00 94.00 137 ASN A O 1
ATOM 1096 N N . ASN A 1 138 ? 4.139 -7.124 10.993 1.00 92.25 138 ASN A N 1
ATOM 1097 C CA . ASN A 1 138 ? 4.415 -5.695 10.995 1.00 92.25 138 ASN A CA 1
ATOM 1098 C C . ASN A 1 138 ? 3.229 -4.895 11.554 1.00 92.25 138 ASN A C 1
ATOM 1100 O O . ASN A 1 138 ? 3.462 -3.980 12.337 1.00 92.25 138 ASN A O 1
ATOM 1104 N N . LEU A 1 139 ? 1.987 -5.270 11.225 1.00 90.62 139 LEU A N 1
ATOM 1105 C CA . LEU A 1 139 ?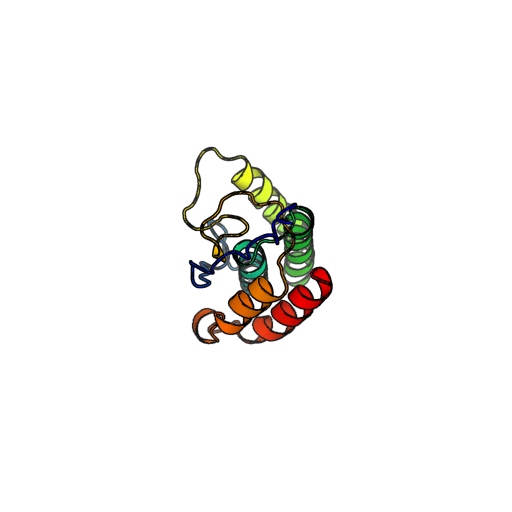 0.773 -4.634 11.741 1.00 90.62 139 LEU A CA 1
ATOM 1106 C C . LEU A 1 139 ? 0.702 -4.737 13.274 1.00 90.62 139 LEU A C 1
ATOM 1108 O O . LEU A 1 139 ? 0.501 -3.731 13.946 1.00 90.62 139 LEU A O 1
ATOM 1112 N N . LYS A 1 140 ? 0.989 -5.917 13.842 1.00 91.25 140 LYS A N 1
ATOM 1113 C CA . LYS A 1 140 ? 1.116 -6.105 15.299 1.00 91.25 140 LYS A CA 1
ATOM 1114 C C . LYS A 1 140 ? 2.203 -5.215 15.899 1.00 91.25 140 LYS A C 1
ATOM 1116 O O . LYS A 1 140 ? 1.967 -4.564 16.908 1.00 91.25 140 LYS A O 1
ATOM 1121 N N . LYS A 1 141 ? 3.379 -5.157 15.268 1.00 90.75 141 LYS A N 1
ATOM 1122 C CA . LYS A 1 141 ? 4.521 -4.376 15.766 1.00 90.75 141 LYS A CA 1
ATOM 1123 C C . LYS A 1 141 ? 4.253 -2.871 15.784 1.00 90.75 141 LYS A C 1
ATOM 1125 O O . LYS A 1 141 ? 4.663 -2.207 16.724 1.00 90.75 141 LYS A O 1
ATOM 1130 N N . ILE A 1 142 ? 3.616 -2.324 14.748 1.00 84.38 142 ILE A N 1
ATOM 1131 C CA . ILE A 1 142 ? 3.313 -0.883 14.683 1.00 84.38 142 ILE A CA 1
ATOM 1132 C C . ILE A 1 142 ? 2.113 -0.488 15.552 1.00 84.38 142 ILE A C 1
ATOM 1134 O O . ILE A 1 142 ? 1.879 0.703 15.741 1.00 84.38 142 ILE A O 1
ATOM 1138 N N . ASN A 1 143 ? 1.347 -1.470 16.037 1.00 82.00 143 ASN A N 1
ATOM 1139 C CA . ASN A 1 143 ? 0.181 -1.256 16.885 1.00 82.00 143 ASN A CA 1
ATOM 1140 C C . ASN A 1 143 ? 0.446 -1.503 18.382 1.00 82.00 143 ASN A C 1
ATOM 1142 O O . ASN A 1 143 ? -0.434 -1.252 19.200 1.00 82.00 143 ASN A O 1
ATOM 1146 N N . GLN A 1 144 ? 1.650 -1.949 18.746 1.00 77.00 144 GLN A N 1
ATOM 1147 C CA . GLN A 1 144 ? 2.154 -1.942 20.125 1.00 77.00 144 GLN A CA 1
ATOM 1148 C C . GLN A 1 144 ? 2.595 -0.523 20.480 1.00 77.00 144 GLN A C 1
ATOM 1150 O O . GLN A 1 144 ? 2.003 0.048 21.420 1.00 77.00 144 GLN A O 1
#

Radius of gyration: 15.98 Å; Cα contacts (8 Å, |Δi|>4): 162; chains: 1; bounding box: 36×32×58 Å